Protein AF-A0A9E3PPT1-F1 (afdb_monomer_lite)

Radius of gyration: 14.98 Å; chains: 1; bounding box: 32×15×52 Å

Secondary structure (DSSP, 8-state):
---HHHHHHHHHHHHHHHHHH-SSHHHHHHHHHHHHHHHHHHHHHS---S-----

pLDDT: mean 85.42, std 17.11, range [48.56, 98.12]

Structure (mmCIF, N/CA/C/O backbone):
data_AF-A0A9E3PPT1-F1
#
_entry.id   AF-A0A9E3PPT1-F1
#
loop_
_atom_site.group_PDB
_atom_site.id
_atom_site.type_symbol
_atom_site.label_atom_id
_atom_site.label_alt_id
_atom_site.label_comp_id
_atom_site.label_asym_id
_atom_site.label_entity_id
_atom_site.label_seq_id
_atom_site.pdbx_PDB_ins_code
_atom_site.Cartn_x
_atom_site.Cartn_y
_atom_site.Cartn_z
_atom_site.occupancy
_atom_site.B_iso_or_equiv
_atom_site.auth_seq_id
_atom_site.auth_comp_id
_atom_site.auth_asym_id
_atom_site.auth_atom_id
_atom_site.pdbx_PDB_model_num
ATOM 1 N N . MET A 1 1 ? 23.302 -4.837 -6.082 1.00 49.38 1 MET A N 1
ATOM 2 C CA . MET A 1 1 ? 22.220 -3.834 -6.004 1.00 49.38 1 MET A CA 1
ATOM 3 C C . MET A 1 1 ? 20.925 -4.542 -6.368 1.00 49.38 1 MET A C 1
ATOM 5 O O . MET A 1 1 ? 20.889 -5.185 -7.409 1.00 49.38 1 MET A O 1
ATOM 9 N N . GLU A 1 2 ? 19.924 -4.559 -5.486 1.00 55.31 2 GLU A N 1
ATOM 10 C CA . GLU A 1 2 ? 18.611 -5.118 -5.830 1.00 55.31 2 GLU A CA 1
ATOM 11 C C . GLU A 1 2 ? 18.059 -4.345 -7.035 1.00 55.31 2 GLU A C 1
ATOM 13 O O . GLU A 1 2 ? 18.061 -3.119 -7.013 1.00 55.31 2 GLU A O 1
ATOM 18 N N . SER A 1 3 ? 17.669 -5.038 -8.110 1.00 71.50 3 SER A N 1
ATOM 19 C CA . SER A 1 3 ? 17.118 -4.383 -9.300 1.00 71.50 3 SER A CA 1
ATOM 20 C C . SER A 1 3 ? 15.918 -3.529 -8.890 1.00 71.50 3 SER A C 1
ATOM 22 O O . SER A 1 3 ? 15.044 -4.037 -8.182 1.00 71.50 3 SER A O 1
ATOM 24 N N . ASP A 1 4 ? 15.840 -2.284 -9.365 1.00 81.06 4 ASP A N 1
ATOM 25 C CA . ASP A 1 4 ? 14.753 -1.342 -9.049 1.00 81.06 4 ASP A CA 1
ATOM 26 C C . ASP A 1 4 ? 13.360 -1.992 -9.168 1.00 81.06 4 ASP A C 1
ATOM 28 O O . ASP A 1 4 ? 12.482 -1.763 -8.338 1.00 81.06 4 ASP A O 1
ATOM 32 N N . HIS A 1 5 ? 13.184 -2.895 -10.141 1.00 86.12 5 HIS A N 1
ATOM 33 C CA . HIS A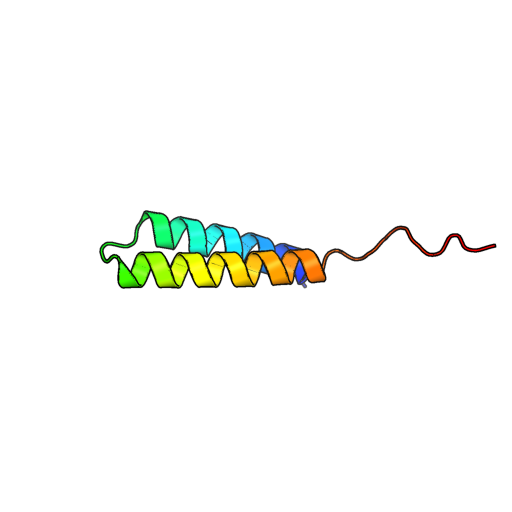 1 5 ? 11.989 -3.725 -10.297 1.00 86.12 5 HIS A CA 1
ATOM 34 C C . HIS A 1 5 ? 11.650 -4.568 -9.050 1.00 86.12 5 HIS A C 1
ATOM 36 O O . HIS A 1 5 ? 10.537 -4.487 -8.529 1.00 86.12 5 HIS A O 1
ATOM 42 N N . ARG A 1 6 ? 12.601 -5.368 -8.544 1.00 88.44 6 ARG A N 1
ATOM 43 C CA . ARG A 1 6 ? 12.397 -6.238 -7.369 1.00 88.44 6 ARG A CA 1
ATOM 44 C C . ARG A 1 6 ? 12.134 -5.421 -6.111 1.00 88.44 6 ARG A C 1
ATOM 46 O O . ARG A 1 6 ? 11.246 -5.777 -5.335 1.00 88.44 6 ARG A O 1
ATOM 53 N N . TYR A 1 7 ? 12.840 -4.302 -5.960 1.00 91.50 7 TYR A N 1
ATOM 54 C CA . TYR A 1 7 ? 12.606 -3.360 -4.872 1.00 91.50 7 TYR A CA 1
ATOM 55 C C . TYR A 1 7 ? 11.165 -2.829 -4.893 1.00 91.50 7 TYR A C 1
ATOM 57 O O . TYR A 1 7 ? 10.440 -2.976 -3.907 1.00 91.50 7 TYR A O 1
ATOM 65 N N . TYR A 1 8 ? 10.708 -2.277 -6.023 1.00 92.00 8 TYR A N 1
ATOM 66 C CA . TYR A 1 8 ? 9.353 -1.733 -6.130 1.00 92.00 8 TYR A CA 1
ATOM 67 C C . TYR A 1 8 ? 8.273 -2.809 -5.996 1.00 92.00 8 TYR A C 1
ATOM 69 O O . TYR A 1 8 ? 7.257 -2.570 -5.343 1.00 92.00 8 TYR A O 1
ATOM 77 N N . HIS A 1 9 ? 8.505 -4.013 -6.521 1.00 91.94 9 HIS A N 1
ATOM 78 C CA . HIS A 1 9 ? 7.585 -5.133 -6.346 1.00 91.94 9 HIS A CA 1
ATOM 79 C C . HIS A 1 9 ? 7.441 -5.531 -4.867 1.00 91.94 9 HIS A C 1
ATOM 81 O O . HIS A 1 9 ? 6.325 -5.667 -4.359 1.00 91.94 9 HIS A O 1
ATOM 87 N N . ARG A 1 10 ? 8.561 -5.659 -4.139 1.00 94.56 10 ARG A N 1
ATOM 88 C CA . ARG A 1 10 ? 8.545 -5.950 -2.697 1.00 94.56 10 ARG A CA 1
ATOM 89 C C . ARG A 1 10 ? 7.823 -4.849 -1.922 1.00 94.56 10 ARG A C 1
ATOM 91 O O . ARG A 1 10 ? 6.945 -5.158 -1.119 1.00 94.56 10 ARG A O 1
ATOM 98 N N . ARG A 1 11 ? 8.129 -3.578 -2.205 1.00 95.50 11 ARG A N 1
ATOM 99 C CA . ARG A 1 11 ? 7.470 -2.426 -1.569 1.00 95.50 11 ARG A CA 1
ATOM 100 C C . ARG A 1 11 ? 5.965 -2.409 -1.814 1.00 95.50 11 ARG A C 1
ATOM 102 O O . ARG A 1 11 ? 5.212 -2.195 -0.871 1.00 95.50 11 ARG A O 1
ATOM 109 N N . ALA A 1 12 ? 5.509 -2.702 -3.032 1.00 96.81 12 ALA A N 1
ATOM 110 C CA . ALA A 1 12 ? 4.080 -2.789 -3.330 1.00 96.81 12 ALA A CA 1
ATOM 111 C C . ALA A 1 12 ? 3.378 -3.852 -2.465 1.00 96.81 12 ALA A C 1
ATOM 113 O O . ALA A 1 12 ? 2.311 -3.597 -1.909 1.00 96.81 12 ALA A O 1
ATOM 114 N N . ALA A 1 13 ? 3.992 -5.028 -2.302 1.00 96.75 13 ALA A N 1
ATOM 115 C CA . ALA A 1 13 ? 3.456 -6.091 -1.455 1.00 96.75 13 ALA A CA 1
ATOM 116 C C . ALA A 1 13 ? 3.454 -5.720 0.041 1.00 96.75 13 ALA A C 1
ATOM 118 O O . ALA A 1 13 ? 2.493 -6.026 0.749 1.00 96.75 13 ALA A O 1
ATOM 119 N N . GLU A 1 14 ? 4.499 -5.047 0.528 1.00 97.69 14 GLU A N 1
ATOM 120 C CA . GLU A 1 14 ? 4.559 -4.556 1.910 1.00 97.69 14 GLU A CA 1
ATOM 121 C C . GLU A 1 14 ? 3.453 -3.544 2.208 1.00 97.69 14 GLU A C 1
ATOM 123 O O . GLU A 1 14 ? 2.777 -3.669 3.229 1.00 97.69 14 GLU A O 1
ATOM 128 N N . GLU A 1 15 ? 3.225 -2.579 1.317 1.00 98.12 15 GLU A N 1
ATOM 129 C CA . GLU A 1 15 ? 2.175 -1.576 1.504 1.00 98.12 15 GLU A CA 1
ATOM 130 C C . GLU A 1 15 ? 0.778 -2.210 1.470 1.00 98.12 15 GLU A C 1
ATOM 132 O O . GLU A 1 15 ? -0.047 -1.890 2.320 1.00 98.12 15 GLU A O 1
ATOM 137 N N . ARG A 1 16 ? 0.525 -3.212 0.613 1.00 97.00 16 ARG A N 1
ATOM 138 C CA . ARG A 1 16 ? -0.740 -3.980 0.661 1.00 97.00 16 ARG A CA 1
ATOM 139 C C . ARG A 1 16 ? -0.946 -4.673 2.007 1.00 97.00 16 ARG A C 1
ATOM 141 O O . ARG A 1 16 ? -2.046 -4.651 2.553 1.00 97.00 16 ARG A O 1
ATOM 148 N N . ARG A 1 17 ? 0.110 -5.270 2.573 1.00 97.88 17 ARG A N 1
ATOM 149 C CA . ARG A 1 17 ? 0.043 -5.892 3.909 1.00 97.88 17 ARG A CA 1
ATOM 150 C C . ARG A 1 17 ? -0.218 -4.858 5.003 1.00 97.88 17 ARG A C 1
ATOM 152 O O . ARG A 1 17 ? -0.946 -5.160 5.943 1.00 97.88 17 ARG A O 1
ATOM 159 N N . ARG A 1 18 ? 0.360 -3.658 4.894 1.00 97.06 18 ARG A N 1
ATOM 160 C CA . ARG A 1 18 ? 0.103 -2.545 5.823 1.00 97.06 18 ARG A CA 1
ATOM 161 C C . ARG 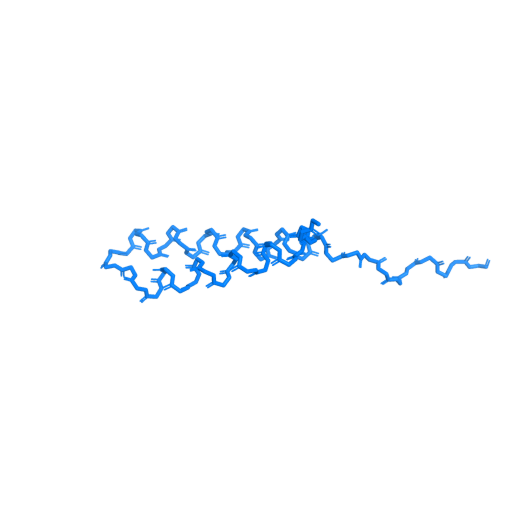A 1 18 ? -1.329 -2.035 5.700 1.00 97.06 18 ARG A C 1
ATOM 163 O O . ARG A 1 18 ? -1.967 -1.860 6.728 1.00 97.06 18 ARG A O 1
ATOM 170 N N . ALA A 1 19 ? -1.863 -1.910 4.484 1.00 97.31 19 ALA A N 1
ATOM 171 C CA . ALA A 1 19 ? -3.263 -1.559 4.250 1.00 97.31 19 ALA A CA 1
ATOM 172 C C . ALA A 1 19 ? -4.213 -2.567 4.913 1.00 97.31 19 ALA A C 1
ATOM 174 O O . ALA A 1 19 ? -5.135 -2.174 5.618 1.00 97.31 19 ALA A O 1
ATOM 175 N N . ALA A 1 20 ? -3.947 -3.867 4.760 1.00 96.94 20 ALA A N 1
ATOM 176 C CA . ALA A 1 20 ? -4.759 -4.922 5.369 1.00 96.94 20 ALA A CA 1
ATOM 177 C C . ALA A 1 20 ? -4.724 -4.922 6.911 1.00 96.94 20 ALA A C 1
ATOM 179 O O . ALA A 1 20 ? -5.638 -5.443 7.541 1.00 96.94 20 ALA A O 1
ATOM 180 N N . ARG A 1 21 ? -3.671 -4.362 7.517 1.00 97.31 21 ARG A N 1
ATOM 181 C CA . ARG A 1 21 ? -3.496 -4.260 8.977 1.00 97.31 21 ARG A CA 1
ATOM 182 C C . ARG A 1 21 ? -3.813 -2.869 9.528 1.00 97.31 21 ARG A C 1
ATOM 184 O O . ARG A 1 21 ? -3.688 -2.657 10.731 1.00 97.31 21 ARG A O 1
ATOM 191 N N . ALA A 1 22 ? -4.155 -1.915 8.668 1.00 97.25 22 ALA A N 1
ATOM 192 C CA . ALA A 1 22 ? -4.422 -0.549 9.075 1.00 97.25 22 ALA A CA 1
ATOM 193 C C . ALA A 1 22 ? -5.720 -0.489 9.886 1.00 97.25 22 ALA A C 1
ATOM 195 O O . ALA A 1 22 ? -6.754 -0.994 9.458 1.00 97.25 22 ALA A O 1
ATOM 196 N N . VAL A 1 23 ? -5.646 0.145 11.057 1.00 96.75 23 VAL A N 1
ATOM 197 C CA . VAL A 1 23 ? -6.788 0.296 11.971 1.00 96.75 23 VAL A CA 1
ATOM 198 C C . VAL A 1 23 ? -7.761 1.362 11.468 1.00 96.75 23 VAL A C 1
ATOM 200 O O . VAL A 1 23 ? -8.964 1.233 11.654 1.00 96.75 23 VAL A O 1
ATOM 203 N N . THR A 1 24 ? -7.248 2.412 10.821 1.00 97.94 24 THR A N 1
ATOM 204 C CA . THR A 1 24 ? -8.062 3.518 10.308 1.00 97.94 24 THR A CA 1
ATOM 205 C C . THR A 1 24 ? -8.233 3.428 8.798 1.00 97.94 24 THR A C 1
ATOM 207 O O . THR A 1 24 ? -7.328 2.998 8.075 1.00 97.94 24 THR A O 1
ATOM 210 N N . GLU A 1 25 ? -9.384 3.891 8.310 1.00 96.31 25 GLU A N 1
ATOM 211 C CA . GLU A 1 25 ? -9.688 3.924 6.876 1.00 96.31 25 GLU A CA 1
ATOM 212 C C . GLU A 1 25 ? -8.690 4.797 6.112 1.00 96.31 25 GLU A C 1
ATOM 214 O O . GLU A 1 25 ? -8.083 4.323 5.155 1.00 96.31 25 GLU A O 1
ATOM 219 N N . ALA A 1 26 ? -8.384 5.992 6.623 1.00 96.44 26 ALA A N 1
ATOM 220 C CA . ALA A 1 26 ? -7.396 6.884 6.019 1.00 96.44 26 ALA A CA 1
ATOM 221 C C . ALA A 1 26 ? -6.002 6.236 5.882 1.00 96.44 26 ALA A C 1
ATOM 223 O O . ALA A 1 26 ? -5.315 6.417 4.875 1.00 96.44 26 ALA A O 1
ATOM 224 N N . ALA A 1 27 ? -5.566 5.446 6.874 1.00 97.00 27 ALA A N 1
ATOM 225 C CA . ALA A 1 27 ? -4.304 4.717 6.774 1.00 97.00 27 ALA A CA 1
ATOM 226 C C . ALA A 1 27 ? -4.390 3.584 5.741 1.00 97.00 27 ALA A C 1
ATOM 228 O O . ALA A 1 27 ? -3.450 3.389 4.967 1.00 97.00 27 ALA A O 1
ATOM 229 N N . ARG A 1 28 ? -5.519 2.865 5.683 1.00 97.81 28 ARG A N 1
ATOM 230 C CA . ARG A 1 28 ? -5.761 1.824 4.676 1.00 97.81 28 ARG A CA 1
ATOM 231 C C . ARG A 1 28 ? -5.700 2.396 3.263 1.00 97.81 28 ARG A C 1
ATOM 233 O O . ARG A 1 28 ? -5.011 1.835 2.412 1.00 97.81 28 ARG A O 1
ATOM 240 N N . GLU A 1 29 ? -6.382 3.509 3.023 1.00 97.88 29 GLU A N 1
ATOM 241 C CA . GLU A 1 29 ? -6.399 4.204 1.735 1.00 97.88 29 GLU A CA 1
ATOM 242 C C . GLU A 1 29 ? -5.003 4.673 1.334 1.00 97.88 29 GLU A C 1
ATOM 244 O O . GLU A 1 29 ? -4.537 4.348 0.241 1.00 97.88 29 GLU A O 1
ATOM 249 N N . ARG A 1 30 ? -4.276 5.321 2.252 1.00 97.75 30 ARG A N 1
ATOM 250 C CA . ARG A 1 30 ? -2.901 5.768 2.000 1.00 97.75 30 ARG A CA 1
ATOM 251 C C . ARG A 1 30 ? -1.969 4.609 1.639 1.00 97.75 30 ARG A C 1
ATOM 253 O O . ARG A 1 30 ? -1.176 4.717 0.705 1.00 97.75 30 ARG A O 1
ATOM 260 N N . HIS A 1 31 ? -2.052 3.487 2.352 1.00 98.00 31 HIS A N 1
ATOM 261 C CA . HIS A 1 31 ? -1.242 2.309 2.038 1.00 98.00 31 HIS A CA 1
ATOM 262 C C . HIS A 1 31 ? -1.642 1.663 0.701 1.00 98.00 31 HIS A C 1
ATOM 264 O O . HIS A 1 31 ? -0.769 1.219 -0.047 1.00 98.00 31 HIS A O 1
ATOM 270 N N . ASN A 1 32 ? -2.929 1.658 0.349 1.00 97.69 32 ASN A N 1
ATOM 271 C CA . ASN A 1 32 ? -3.390 1.188 -0.961 1.00 97.69 32 ASN A CA 1
ATOM 272 C C . ASN A 1 32 ? -2.897 2.080 -2.113 1.00 97.69 32 ASN A 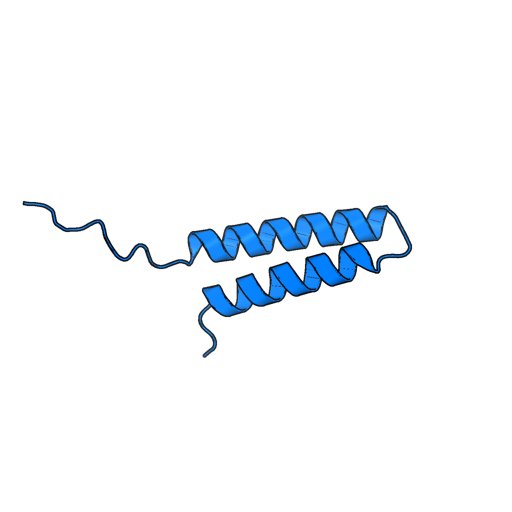C 1
ATOM 274 O O . ASN A 1 32 ? -2.488 1.566 -3.160 1.00 97.69 32 ASN A O 1
ATOM 278 N N . GLU A 1 33 ? -2.877 3.399 -1.921 1.00 97.75 33 GLU A N 1
ATOM 279 C CA . GLU A 1 33 ? -2.316 4.339 -2.894 1.00 97.75 33 GLU A CA 1
ATOM 280 C C . GLU A 1 33 ? -0.818 4.078 -3.105 1.00 97.75 33 GLU A C 1
ATOM 282 O O . GLU A 1 33 ? -0.363 3.882 -4.236 1.00 97.75 33 GLU A O 1
ATOM 287 N N . LEU A 1 34 ? -0.053 3.972 -2.013 1.00 96.75 34 LEU A N 1
ATOM 288 C CA . LEU A 1 34 ? 1.380 3.676 -2.067 1.00 96.75 34 LEU A CA 1
ATOM 289 C C . LEU A 1 34 ? 1.667 2.332 -2.744 1.00 96.75 34 LEU A C 1
ATOM 291 O O . LEU A 1 34 ? 2.568 2.241 -3.581 1.00 96.75 34 LEU A O 1
ATOM 295 N N . ALA A 1 35 ? 0.882 1.296 -2.438 1.00 97.69 35 ALA A N 1
ATOM 296 C CA . ALA A 1 35 ? 0.990 0.000 -3.097 1.00 97.69 35 ALA A CA 1
ATOM 297 C C . ALA A 1 35 ? 0.802 0.108 -4.616 1.00 97.69 35 ALA A C 1
ATOM 299 O O . ALA A 1 35 ? 1.556 -0.497 -5.383 1.00 97.69 35 ALA A O 1
ATOM 300 N N . SER A 1 36 ? -0.181 0.897 -5.050 1.00 96.25 36 SER A N 1
ATOM 301 C CA . SER A 1 36 ? -0.482 1.120 -6.466 1.00 96.25 36 SER A CA 1
ATOM 302 C C . SER A 1 36 ? 0.639 1.892 -7.167 1.00 96.25 36 SER A C 1
ATOM 304 O O . SER A 1 36 ? 1.066 1.515 -8.261 1.00 96.25 36 SER A O 1
ATOM 306 N N . LEU A 1 37 ? 1.193 2.918 -6.513 1.00 96.56 37 LEU A N 1
ATOM 307 C CA . LEU A 1 37 ? 2.335 3.680 -7.022 1.00 96.56 37 LEU A CA 1
ATOM 308 C C . LEU A 1 37 ? 3.575 2.802 -7.205 1.00 96.56 37 LEU A C 1
ATOM 310 O O . LEU A 1 37 ? 4.227 2.863 -8.249 1.00 96.56 37 LEU A O 1
ATOM 314 N N . PHE A 1 38 ? 3.901 1.963 -6.220 1.00 94.81 38 PHE A N 1
ATOM 315 C CA . PHE A 1 38 ? 5.038 1.052 -6.327 1.00 94.81 38 PHE A CA 1
ATOM 316 C C . PHE A 1 38 ? 4.823 -0.025 -7.393 1.00 94.81 38 PHE A C 1
ATOM 318 O O . PHE A 1 38 ? 5.746 -0.296 -8.158 1.00 94.81 38 PHE A O 1
ATOM 325 N N . ALA A 1 39 ? 3.613 -0.575 -7.524 1.00 94.19 39 ALA A N 1
ATOM 326 C CA . ALA A 1 39 ? 3.297 -1.528 -8.589 1.00 94.19 39 ALA A CA 1
ATOM 327 C C . ALA A 1 39 ? 3.470 -0.903 -9.984 1.00 94.19 39 ALA A C 1
ATOM 329 O O . ALA A 1 39 ? 4.067 -1.516 -10.868 1.00 94.19 39 ALA A O 1
ATOM 330 N N . ARG A 1 40 ? 3.035 0.351 -10.168 1.00 93.06 40 ARG A N 1
ATOM 331 C CA . ARG A 1 40 ? 3.234 1.086 -11.425 1.00 93.06 40 ARG A CA 1
ATOM 332 C C . ARG A 1 40 ? 4.713 1.338 -11.713 1.00 93.06 40 ARG A C 1
ATOM 334 O O . ARG A 1 40 ? 5.154 1.149 -12.842 1.00 93.06 40 ARG A O 1
ATOM 341 N N . LYS A 1 41 ? 5.498 1.721 -10.700 1.00 90.69 41 LYS A N 1
ATOM 342 C CA . LYS A 1 41 ? 6.954 1.884 -10.843 1.00 90.69 41 LYS A CA 1
ATOM 343 C C . LYS A 1 41 ? 7.644 0.566 -11.187 1.00 90.69 41 LYS A C 1
ATOM 345 O O . LYS A 1 41 ? 8.535 0.578 -12.025 1.00 90.69 41 LYS A O 1
ATOM 350 N N . ALA A 1 42 ? 7.219 -0.553 -10.599 1.00 90.50 42 ALA A N 1
ATOM 351 C CA . ALA A 1 42 ? 7.723 -1.871 -10.972 1.00 90.50 42 ALA A CA 1
ATOM 352 C C . ALA A 1 42 ? 7.422 -2.163 -12.449 1.00 90.50 42 ALA A C 1
ATOM 354 O O . ALA A 1 42 ? 8.350 -2.437 -13.199 1.00 90.50 42 ALA A O 1
ATOM 355 N N . ALA A 1 43 ? 6.176 -1.982 -12.899 1.00 88.44 43 ALA A N 1
ATOM 356 C CA . ALA A 1 43 ? 5.789 -2.209 -14.293 1.00 88.44 43 ALA A CA 1
ATOM 357 C C . ALA A 1 43 ? 6.602 -1.367 -15.298 1.00 88.44 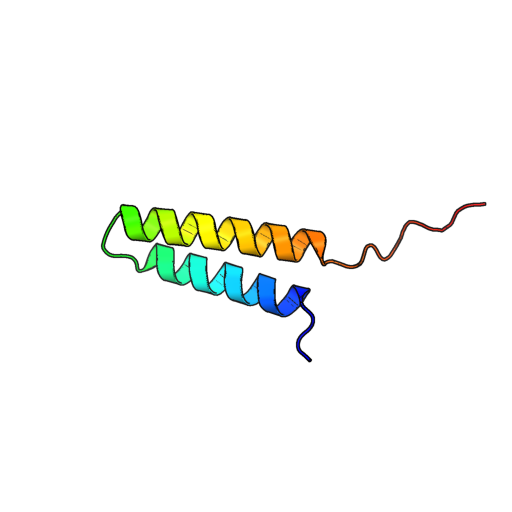43 ALA A C 1
ATOM 359 O O . ALA A 1 43 ? 7.007 -1.876 -16.336 1.00 88.44 43 ALA A O 1
ATOM 360 N N . LEU A 1 44 ? 6.907 -0.107 -14.969 1.00 87.62 44 LEU A N 1
ATOM 361 C CA . LEU A 1 44 ? 7.743 0.772 -15.804 1.00 87.62 44 LEU A CA 1
ATOM 362 C C . LEU A 1 44 ? 9.231 0.382 -15.827 1.00 87.62 44 LEU A C 1
ATOM 364 O O . LEU A 1 44 ? 9.980 0.880 -16.663 1.00 87.62 44 LEU A O 1
ATOM 368 N N . ARG A 1 45 ? 9.678 -0.440 -14.874 1.00 80.81 45 ARG A N 1
ATOM 369 C CA . ARG A 1 45 ? 11.071 -0.883 -14.727 1.00 80.81 45 ARG A CA 1
ATOM 370 C C . ARG A 1 45 ? 11.280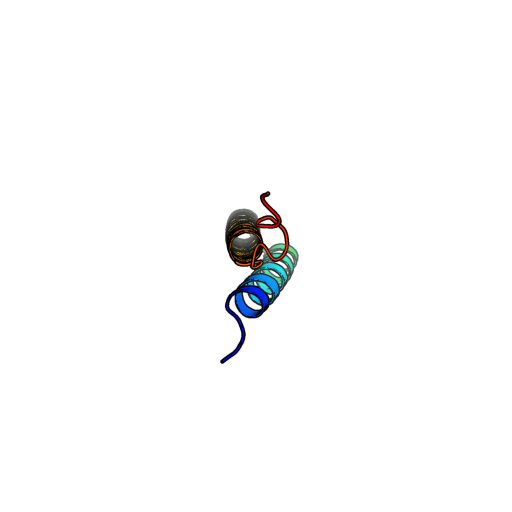 -2.338 -15.119 1.00 80.81 45 ARG A C 1
ATOM 372 O O . ARG A 1 45 ? 12.407 -2.813 -15.005 1.00 80.81 45 ARG A O 1
ATOM 379 N N . VAL A 1 46 ? 10.237 -3.034 -15.573 1.00 66.88 46 VAL A N 1
ATOM 380 C CA . VAL A 1 46 ? 10.420 -4.262 -16.346 1.00 66.88 46 VAL A CA 1
ATOM 381 C C . VAL A 1 46 ? 11.173 -3.831 -17.604 1.00 66.88 46 VAL A C 1
ATOM 383 O O . VAL A 1 46 ? 10.625 -3.028 -18.367 1.00 66.88 46 VAL A O 1
ATOM 386 N N . PRO A 1 47 ? 12.443 -4.240 -17.794 1.00 59.75 47 PRO A N 1
ATOM 387 C CA . PRO A 1 47 ? 13.117 -3.959 -19.045 1.00 59.75 47 PRO A CA 1
ATOM 388 C C . PRO A 1 47 ? 12.231 -4.533 -20.145 1.00 59.75 47 PRO A C 1
ATOM 390 O O . PRO A 1 47 ? 11.772 -5.670 -20.058 1.00 59.75 47 PRO A O 1
ATOM 393 N N . ARG A 1 48 ? 11.928 -3.709 -21.145 1.00 56.00 48 ARG A N 1
ATOM 394 C CA . ARG A 1 48 ? 11.261 -4.150 -22.364 1.00 56.00 48 ARG A CA 1
ATOM 395 C C . ARG A 1 48 ? 12.282 -4.977 -23.150 1.00 56.00 48 ARG A C 1
ATOM 397 O O . ARG A 1 48 ? 12.834 -4.512 -24.138 1.00 56.00 48 ARG A O 1
ATOM 404 N N . GLU A 1 49 ? 12.637 -6.145 -22.631 1.00 56.75 49 GLU A N 1
ATOM 405 C CA . GLU A 1 49 ? 13.231 -7.191 -23.446 1.00 56.75 49 GLU A CA 1
ATOM 406 C C . GLU A 1 49 ? 12.129 -7.606 -24.426 1.00 56.75 49 GLU A C 1
ATOM 408 O O . GLU A 1 49 ? 10.993 -7.831 -24.021 1.00 56.75 49 GLU A O 1
ATOM 413 N N . GLU A 1 50 ? 12.468 -7.615 -25.713 1.00 53.75 50 GLU A N 1
ATOM 414 C CA . GLU A 1 50 ? 11.596 -7.875 -26.867 1.00 53.75 50 GLU A CA 1
ATOM 415 C C . GLU A 1 50 ? 10.840 -6.659 -27.434 1.00 53.75 50 GLU A C 1
ATOM 417 O O . GLU A 1 50 ? 9.780 -6.221 -26.985 1.00 53.75 50 GLU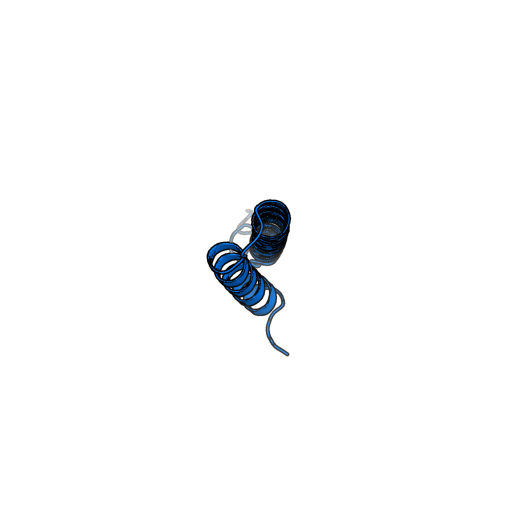 A O 1
ATOM 422 N N . GLY A 1 51 ? 11.424 -6.114 -28.504 1.00 50.25 51 GLY A N 1
ATOM 423 C CA . GLY A 1 51 ? 10.810 -5.080 -29.334 1.00 50.25 51 GLY A CA 1
ATOM 424 C C . GLY A 1 51 ? 11.730 -4.434 -30.373 1.00 50.25 51 GLY A C 1
ATOM 425 O O . GLY A 1 51 ? 11.255 -3.592 -31.126 1.00 50.25 51 GLY A O 1
ATOM 426 N N . GLN A 1 52 ? 13.012 -4.810 -30.444 1.00 50.25 52 GLN A N 1
ATOM 427 C CA . GLN A 1 52 ? 13.926 -4.405 -31.519 1.00 50.25 52 GLN A CA 1
ATOM 428 C C . GLN A 1 52 ? 14.422 -5.641 -32.291 1.00 50.25 52 GLN A C 1
ATOM 430 O O . GLN A 1 52 ? 15.616 -5.862 -32.444 1.00 50.25 52 GLN A O 1
ATOM 435 N N . LEU A 1 53 ? 13.489 -6.466 -32.767 1.00 55.84 53 LEU A N 1
ATOM 436 C CA . LEU A 1 53 ? 13.670 -7.163 -34.039 1.00 55.84 53 LEU A CA 1
ATOM 437 C C . LEU A 1 53 ? 12.956 -6.294 -35.074 1.00 55.84 53 LEU A C 1
ATOM 439 O O . LEU A 1 53 ? 11.767 -6.462 -35.330 1.00 55.84 53 LEU A O 1
ATOM 443 N N . VAL A 1 54 ? 13.658 -5.282 -35.577 1.00 53.78 54 VAL A N 1
ATOM 444 C CA . VAL A 1 54 ? 13.239 -4.540 -36.767 1.00 53.78 54 VAL A CA 1
ATOM 445 C C . VAL A 1 54 ? 14.212 -4.877 -37.884 1.00 53.78 54 VAL A C 1
ATOM 447 O O . VAL A 1 54 ? 15.396 -4.595 -37.739 1.00 53.78 54 VAL A O 1
ATOM 450 N N . GLY A 1 55 ? 13.658 -5.450 -38.956 1.00 48.56 55 GLY A N 1
ATOM 451 C CA . GLY A 1 55 ? 14.149 -5.365 -40.337 1.00 48.56 55 GLY A CA 1
ATOM 452 C C . GLY A 1 55 ? 15.457 -6.064 -40.641 1.00 48.56 55 GLY A C 1
ATOM 453 O O . GLY A 1 55 ? 16.504 -5.408 -40.475 1.00 48.56 55 GLY A O 1
#

Sequence (55 aa):
MESDHRYYHRRAAEERRRAARAVTEAARERHNELASLFARKAALRVPREEGQLVG

Foldseek 3Di:
DPQLLVVLQVQLVVLCVQLVVDPDPVSVVVSNVSSVVSVVSNVVRPPPPDDPPDD